Protein AF-A0A183DL59-F1 (afdb_monomer_lite)

Secondary structure (DSSP, 8-state):
-----HHHHTTS-TTT-SS--HHHHHHHHHHHHHHHHHHHHHHH---SS--HHHHHHHHHHHHHHHHS----------

Foldseek 3Di:
DDDDPQVVLAVDDLVRRPDDDPLVNVVVVLVVVLVVCLVVQLVPPPDPPDDSVRSSVVSVVVSVVVSDDPDDDDDDDD

Organism: NCBI:txid637853

Radius of gyration: 18.63 Å; chains: 1; bounding box: 52×21×53 Å

Structure (mmCIF, N/CA/C/O backbone):
data_AF-A0A183DL59-F1
#
_entry.id   AF-A0A183DL59-F1
#
loop_
_atom_site.group_PDB
_atom_site.id
_atom_site.type_symbol
_atom_site.label_atom_id
_atom_site.label_alt_id
_atom_site.label_comp_id
_atom_site.label_asym_id
_atom_site.label_entity_id
_atom_site.label_seq_id
_atom_site.pdbx_PDB_ins_code
_atom_site.Cartn_x
_atom_site.Cartn_y
_atom_site.Cartn_z
_atom_site.occupancy
_atom_site.B_iso_or_equiv
_atom_site.auth_seq_id
_atom_site.auth_comp_id
_atom_site.auth_asym_id
_atom_site.auth_atom_id
_atom_site.pdbx_PDB_model_num
ATOM 1 N N . MET A 1 1 ? 14.265 -9.300 -31.972 1.00 48.78 1 MET A N 1
ATOM 2 C CA . MET A 1 1 ? 13.951 -8.491 -30.777 1.00 48.78 1 MET A CA 1
ATOM 3 C C . MET A 1 1 ? 13.547 -7.127 -31.297 1.00 48.78 1 MET A C 1
ATOM 5 O O . MET A 1 1 ? 14.337 -6.550 -32.031 1.00 48.78 1 MET A O 1
ATOM 9 N N . ALA A 1 2 ? 12.299 -6.706 -31.090 1.00 58.69 2 ALA A N 1
ATOM 10 C CA . ALA A 1 2 ? 11.837 -5.408 -31.579 1.00 58.69 2 ALA A CA 1
ATOM 11 C C . ALA A 1 2 ? 12.499 -4.296 -30.753 1.00 58.69 2 ALA A C 1
ATOM 13 O O . ALA A 1 2 ? 12.584 -4.409 -29.532 1.00 58.69 2 ALA A O 1
ATOM 14 N N . GLU A 1 3 ? 13.012 -3.269 -31.422 1.00 62.41 3 GLU A N 1
ATOM 15 C CA . GLU A 1 3 ? 13.577 -2.087 -30.775 1.00 62.41 3 GLU A CA 1
ATOM 16 C C . GLU A 1 3 ? 12.436 -1.303 -30.114 1.00 62.41 3 GLU A C 1
ATOM 18 O O . GLU A 1 3 ? 11.553 -0.784 -30.795 1.00 62.41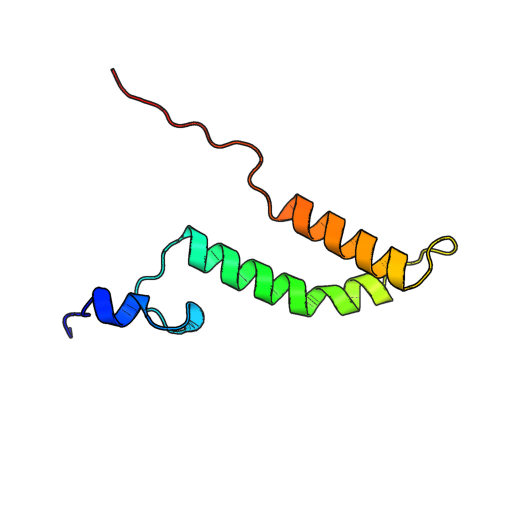 3 GLU A O 1
ATOM 23 N N . VAL A 1 4 ? 12.407 -1.285 -28.779 1.00 64.31 4 VAL A N 1
ATOM 24 C CA . VAL A 1 4 ? 11.391 -0.555 -28.012 1.00 64.31 4 VAL A CA 1
ATOM 25 C C . VAL A 1 4 ? 11.690 0.933 -28.130 1.00 64.31 4 VAL A C 1
ATOM 27 O O . VAL A 1 4 ? 12.728 1.413 -27.664 1.00 64.31 4 VAL A O 1
ATOM 30 N N . ASN A 1 5 ? 10.774 1.679 -28.743 1.00 74.44 5 ASN A N 1
ATOM 31 C CA . ASN A 1 5 ? 10.834 3.130 -28.729 1.00 74.44 5 ASN A CA 1
ATOM 32 C C . ASN A 1 5 ? 10.556 3.613 -27.297 1.00 74.44 5 ASN A C 1
ATOM 34 O O . ASN A 1 5 ? 9.413 3.696 -26.863 1.00 74.44 5 ASN A O 1
ATOM 38 N N . ARG A 1 6 ? 11.622 3.920 -26.549 1.00 70.88 6 ARG A N 1
ATOM 39 C CA . ARG A 1 6 ? 11.557 4.331 -25.134 1.00 70.88 6 ARG A CA 1
ATOM 40 C C . ARG A 1 6 ? 10.690 5.564 -24.876 1.00 70.88 6 ARG A C 1
ATOM 42 O O . ARG A 1 6 ? 10.303 5.797 -23.737 1.00 70.88 6 ARG A O 1
ATOM 49 N N . VAL A 1 7 ? 10.447 6.398 -25.888 1.00 72.69 7 VAL A N 1
ATOM 50 C CA . VAL A 1 7 ? 9.569 7.568 -25.746 1.00 72.69 7 VAL A CA 1
ATOM 51 C C . VAL A 1 7 ? 8.109 7.130 -25.713 1.00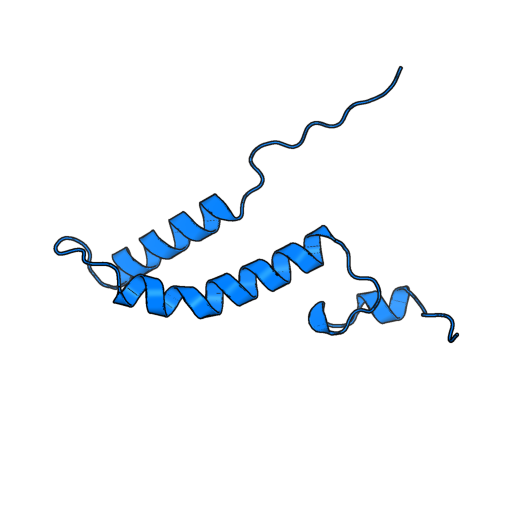 72.69 7 VAL A C 1
ATOM 53 O O . VAL A 1 7 ? 7.352 7.659 -24.910 1.00 72.69 7 VAL A O 1
ATOM 56 N N . ASP A 1 8 ? 7.746 6.146 -26.533 1.00 81.19 8 ASP A N 1
ATOM 57 C CA . ASP A 1 8 ? 6.399 5.576 -26.604 1.00 81.19 8 ASP A CA 1
ATOM 58 C C . ASP A 1 8 ? 6.070 4.784 -25.327 1.00 81.19 8 ASP A C 1
ATOM 60 O O . ASP A 1 8 ? 5.042 5.020 -24.695 1.00 81.19 8 ASP A O 1
ATOM 64 N N . ASP A 1 9 ? 7.017 3.963 -24.856 1.00 84.69 9 ASP A N 1
ATOM 65 C CA . ASP A 1 9 ? 6.879 3.147 -23.639 1.00 84.69 9 ASP A CA 1
ATOM 66 C C . ASP A 1 9 ? 6.552 3.988 -22.394 1.00 84.69 9 ASP A C 1
ATOM 68 O O . ASP A 1 9 ? 5.617 3.693 -21.660 1.00 84.69 9 ASP A O 1
ATOM 72 N N . ARG A 1 10 ? 7.241 5.119 -22.196 1.00 84.62 10 ARG A N 1
ATOM 73 C CA . ARG A 1 10 ? 7.052 5.988 -21.015 1.00 84.62 10 ARG A CA 1
ATOM 74 C C . ARG A 1 10 ? 5.693 6.683 -20.959 1.00 84.62 10 ARG A C 1
ATOM 76 O O . ARG A 1 10 ? 5.373 7.289 -19.937 1.00 84.62 10 ARG A O 1
ATOM 83 N N . THR A 1 11 ? 4.920 6.645 -22.043 1.00 87.31 11 THR A N 1
ATOM 84 C CA . THR A 1 11 ? 3.554 7.189 -22.068 1.00 87.31 11 THR A CA 1
ATOM 85 C C . THR A 1 11 ? 2.504 6.183 -21.612 1.00 87.31 11 THR A C 1
ATOM 87 O O . THR A 1 11 ? 1.382 6.583 -21.296 1.00 87.31 11 THR A O 1
ATOM 90 N N . LEU A 1 12 ? 2.859 4.897 -21.540 1.00 89.88 12 LEU A N 1
ATOM 91 C CA . LEU A 1 12 ? 1.962 3.843 -21.089 1.00 89.88 12 LEU A CA 1
ATOM 92 C C . LEU A 1 12 ? 1.750 3.911 -19.568 1.00 89.88 12 LEU A C 1
ATOM 94 O O . LEU A 1 12 ? 2.606 4.417 -18.834 1.00 89.88 12 LEU A O 1
ATOM 98 N N . PRO A 1 13 ? 0.630 3.379 -19.053 1.00 91.75 13 PRO A N 1
ATOM 99 C CA . PRO A 1 13 ? 0.482 3.100 -17.629 1.00 91.75 13 PRO A CA 1
ATOM 100 C C . PRO A 1 13 ? 1.639 2.237 -17.108 1.00 91.75 13 PRO A C 1
ATOM 102 O O . PRO A 1 13 ? 2.087 1.332 -17.798 1.00 91.75 13 PRO A O 1
ATOM 105 N N . ILE A 1 14 ? 2.089 2.463 -15.870 1.00 91.50 14 ILE A N 1
ATOM 106 C CA . ILE A 1 14 ? 3.249 1.764 -15.273 1.00 91.50 14 ILE A CA 1
ATOM 107 C C . ILE A 1 14 ? 3.156 0.225 -15.338 1.00 91.50 14 ILE A C 1
ATOM 109 O O . ILE A 1 14 ? 4.178 -0.433 -15.493 1.00 91.50 14 ILE A O 1
ATOM 113 N N . ASP A 1 15 ? 1.952 -0.348 -15.234 1.00 89.25 15 ASP A N 1
ATOM 114 C CA . ASP A 1 15 ? 1.699 -1.804 -15.316 1.00 89.25 15 ASP A CA 1
ATOM 115 C C . ASP A 1 15 ? 1.880 -2.361 -16.749 1.00 89.25 15 ASP A C 1
ATOM 117 O O . ASP A 1 15 ? 2.015 -3.567 -16.932 1.00 89.25 15 ASP A O 1
ATOM 121 N N . GLU A 1 16 ? 1.914 -1.481 -17.755 1.00 91.19 16 GLU A N 1
ATOM 122 C CA . GLU A 1 16 ? 2.036 -1.790 -19.187 1.00 91.19 16 GLU A CA 1
ATOM 123 C C . GLU A 1 16 ? 3.409 -1.404 -19.774 1.00 91.19 16 GLU A C 1
ATOM 125 O O . GLU A 1 16 ? 3.730 -1.812 -20.891 1.00 91.19 16 GLU A O 1
ATOM 130 N N . GLN A 1 17 ? 4.226 -0.642 -19.036 1.00 91.25 17 GLN A N 1
ATOM 131 C CA . GLN A 1 17 ? 5.578 -0.251 -19.453 1.00 91.25 17 GLN A CA 1
ATOM 132 C C . GLN A 1 17 ? 6.532 -1.455 -19.451 1.00 91.25 17 GLN A C 1
ATOM 134 O O . GLN A 1 17 ? 6.557 -2.245 -18.505 1.00 91.25 17 GLN A O 1
ATOM 139 N N . LEU A 1 18 ? 7.370 -1.567 -20.483 1.00 88.94 18 LEU A N 1
ATOM 140 C CA . LEU A 1 18 ? 8.421 -2.583 -20.588 1.00 88.94 18 LEU A CA 1
ATOM 141 C C . LEU A 1 18 ? 9.676 -2.213 -19.785 1.00 88.94 18 LEU A C 1
ATOM 143 O O . LEU A 1 18 ? 10.362 -3.115 -19.302 1.00 88.94 18 LEU A O 1
ATOM 147 N N . ASP A 1 19 ? 9.982 -0.918 -19.649 1.00 88.88 19 ASP A N 1
ATOM 148 C CA . ASP A 1 19 ? 11.144 -0.410 -18.902 1.00 88.88 19 ASP A CA 1
ATOM 149 C C . ASP A 1 19 ? 10.754 0.764 -17.976 1.00 88.88 19 ASP A C 1
ATOM 151 O O . ASP A 1 19 ? 11.228 1.894 -18.155 1.00 88.88 19 ASP A O 1
ATOM 155 N N . PRO A 1 20 ? 9.867 0.539 -16.983 1.00 89.56 20 PRO A N 1
ATOM 156 C CA . PRO A 1 20 ? 9.443 1.602 -16.088 1.00 89.56 20 PRO A CA 1
ATOM 157 C C . PRO A 1 20 ? 10.587 2.067 -15.190 1.00 89.56 20 PRO A C 1
ATOM 159 O O . PRO A 1 20 ? 11.446 1.291 -14.761 1.00 89.56 20 PRO A O 1
ATOM 162 N N . SER A 1 21 ? 10.553 3.347 -14.813 1.00 90.25 21 SER A N 1
ATOM 163 C CA . SER A 1 21 ? 11.416 3.856 -13.746 1.00 90.25 21 SER A CA 1
ATOM 164 C C . SER A 1 21 ? 11.231 3.007 -12.493 1.00 90.25 21 SER A C 1
ATOM 166 O O . SER A 1 21 ? 10.110 2.828 -12.019 1.00 90.25 21 SER A O 1
ATOM 168 N N . PHE A 1 22 ? 12.334 2.523 -11.920 1.00 88.06 22 PHE A N 1
ATOM 169 C CA . PHE A 1 22 ? 12.294 1.682 -10.724 1.00 88.06 22 PHE A CA 1
ATOM 170 C C . PHE A 1 22 ? 11.479 2.322 -9.591 1.00 88.06 22 PHE A C 1
ATOM 172 O O . PHE A 1 22 ? 10.625 1.669 -8.997 1.00 88.06 22 PHE A O 1
ATOM 179 N N . PHE A 1 23 ? 11.703 3.612 -9.318 1.00 88.81 23 PHE A N 1
ATOM 180 C CA . PHE A 1 23 ? 10.979 4.314 -8.259 1.00 88.81 23 PHE A CA 1
ATOM 181 C C . PHE A 1 23 ? 9.489 4.461 -8.577 1.00 88.81 23 PHE A C 1
ATOM 183 O O . PHE A 1 23 ? 8.676 4.244 -7.688 1.00 88.81 23 PHE A O 1
ATOM 190 N N . GLU A 1 24 ? 9.123 4.774 -9.823 1.00 89.81 24 GLU A N 1
ATOM 191 C CA . GLU A 1 24 ? 7.715 4.942 -10.218 1.00 89.81 24 GLU A CA 1
ATOM 192 C C . GLU A 1 24 ? 6.972 3.599 -10.238 1.00 89.81 24 GLU A C 1
ATOM 194 O O . GLU A 1 24 ? 5.830 3.516 -9.793 1.00 89.81 24 GLU A O 1
ATOM 199 N N . SER A 1 25 ? 7.646 2.529 -10.672 1.00 92.62 25 SER A N 1
ATOM 200 C CA . SER A 1 25 ? 7.138 1.157 -10.627 1.00 92.62 25 SER A CA 1
ATOM 201 C C . SER A 1 25 ? 6.839 0.715 -9.197 1.00 92.62 25 SER A C 1
ATOM 203 O O . SER A 1 25 ? 5.721 0.301 -8.884 1.00 92.62 25 SER A O 1
ATOM 205 N N . VAL A 1 26 ? 7.819 0.862 -8.301 1.00 91.44 26 VAL A N 1
ATOM 206 C CA . VAL A 1 26 ? 7.653 0.516 -6.886 1.00 91.44 26 VAL A CA 1
ATOM 207 C C . VAL A 1 26 ? 6.542 1.353 -6.254 1.00 91.44 26 VAL A C 1
ATOM 209 O O . VAL A 1 26 ? 5.695 0.794 -5.560 1.00 91.44 26 VAL A O 1
ATOM 212 N N . ASP A 1 27 ? 6.500 2.661 -6.519 1.00 91.00 27 ASP A N 1
ATOM 213 C CA . ASP A 1 27 ? 5.464 3.554 -5.993 1.00 91.00 27 ASP A CA 1
ATOM 214 C C . ASP A 1 27 ? 4.058 3.108 -6.416 1.00 91.00 27 ASP A C 1
ATOM 216 O O . ASP A 1 27 ? 3.176 2.951 -5.570 1.00 91.00 27 ASP A O 1
ATOM 220 N N . TYR A 1 28 ? 3.877 2.806 -7.706 1.00 93.75 28 TYR A N 1
ATOM 221 C CA . TYR A 1 28 ? 2.611 2.345 -8.274 1.00 93.75 28 TYR A CA 1
ATOM 222 C C . TYR A 1 28 ? 2.111 1.051 -7.619 1.00 93.75 28 TYR A C 1
ATOM 224 O O . TYR A 1 28 ? 0.953 0.967 -7.198 1.00 93.75 28 TYR A O 1
ATOM 232 N N . PHE A 1 29 ? 2.969 0.035 -7.494 1.00 93.56 29 PHE A N 1
ATOM 233 C CA . PHE A 1 29 ? 2.563 -1.242 -6.901 1.00 93.56 29 PHE A CA 1
ATOM 234 C C . PHE A 1 29 ? 2.325 -1.141 -5.392 1.00 93.56 29 PHE A C 1
ATOM 236 O O . PHE A 1 29 ? 1.422 -1.803 -4.870 1.00 93.56 29 PHE A O 1
ATOM 243 N N . VAL A 1 30 ? 3.074 -0.285 -4.693 1.00 92.38 30 VAL A N 1
ATOM 244 C CA . VAL A 1 30 ? 2.829 0.015 -3.277 1.00 92.38 30 VAL A CA 1
ATOM 245 C C . VAL A 1 30 ? 1.473 0.697 -3.099 1.00 92.38 30 VAL A C 1
ATOM 247 O O . VAL A 1 30 ? 0.691 0.262 -2.256 1.00 92.38 30 VAL A O 1
ATOM 250 N N . GLU A 1 31 ? 1.139 1.695 -3.920 1.00 92.56 31 GLU A N 1
ATOM 251 C CA . GLU A 1 31 ? -0.175 2.357 -3.900 1.00 92.56 31 GLU A CA 1
ATOM 252 C C . GLU A 1 31 ? -1.321 1.384 -4.211 1.00 92.56 31 GLU A C 1
ATOM 254 O O . GLU A 1 31 ? -2.342 1.366 -3.516 1.00 92.56 31 GLU A O 1
ATOM 259 N N . LYS A 1 32 ? -1.137 0.502 -5.201 1.00 94.31 32 LYS A N 1
ATOM 260 C CA . LYS A 1 32 ? -2.106 -0.554 -5.537 1.00 94.31 32 LYS A CA 1
ATOM 261 C C . LYS A 1 32 ? -2.352 -1.476 -4.340 1.00 94.31 32 LYS A C 1
ATOM 263 O O . LYS A 1 32 ? -3.503 -1.741 -3.995 1.00 94.31 32 LYS A O 1
ATOM 268 N N . GLY A 1 33 ? -1.289 -1.910 -3.661 1.00 93.19 33 GLY A N 1
ATOM 269 C CA . GLY A 1 33 ? -1.380 -2.722 -2.446 1.00 93.19 33 GLY A CA 1
ATOM 270 C C . GLY A 1 33 ? -2.063 -1.993 -1.285 1.00 93.19 33 GLY A C 1
ATOM 271 O O . GLY A 1 33 ? -2.963 -2.551 -0.655 1.00 93.19 33 GLY A O 1
ATOM 272 N N . ILE A 1 34 ? -1.692 -0.731 -1.041 1.00 94.25 34 ILE A N 1
ATOM 273 C CA . ILE A 1 34 ? -2.306 0.141 -0.029 1.00 94.25 34 ILE A CA 1
ATOM 274 C C . ILE A 1 34 ? -3.812 0.251 -0.264 1.00 94.25 34 ILE A C 1
ATOM 276 O O . ILE A 1 34 ? -4.588 0.049 0.669 1.00 94.25 34 ILE A O 1
ATOM 280 N N . SER A 1 35 ? -4.239 0.514 -1.499 1.00 93.56 35 SER A N 1
ATOM 281 C CA . SER A 1 35 ? -5.656 0.658 -1.846 1.00 93.56 35 SER A CA 1
ATOM 282 C C . SER A 1 35 ? -6.458 -0.615 -1.549 1.00 93.56 35 SER A C 1
ATOM 284 O O . SER A 1 35 ? -7.531 -0.549 -0.948 1.00 93.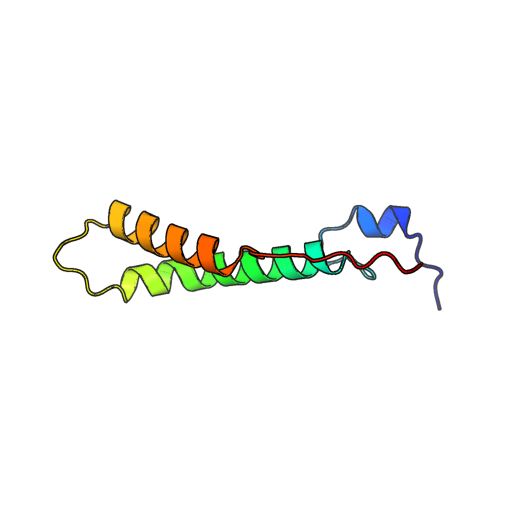56 35 SER A O 1
ATOM 286 N N . VAL A 1 36 ? -5.897 -1.785 -1.878 1.00 95.62 36 VAL A N 1
ATOM 287 C CA . VAL A 1 36 ? -6.533 -3.092 -1.646 1.00 95.62 36 VAL A CA 1
ATOM 288 C C . VAL A 1 36 ? -6.617 -3.440 -0.156 1.00 95.62 36 VAL A C 1
ATOM 290 O O . VAL A 1 36 ? -7.645 -3.941 0.299 1.00 95.62 36 VAL A O 1
ATOM 293 N N . ILE A 1 37 ? -5.561 -3.177 0.622 1.00 94.00 37 ILE A N 1
ATOM 294 C CA . ILE A 1 37 ? -5.486 -3.603 2.029 1.00 94.00 37 ILE A CA 1
ATOM 295 C C . ILE A 1 37 ? -6.155 -2.612 2.998 1.00 94.00 37 ILE A C 1
ATOM 297 O O . ILE A 1 37 ? -6.653 -3.019 4.047 1.00 94.00 37 ILE A O 1
ATOM 301 N N . THR A 1 38 ? -6.229 -1.323 2.643 1.00 92.81 38 THR A N 1
ATOM 302 C CA . THR A 1 38 ? -6.822 -0.255 3.473 1.00 92.81 38 THR A CA 1
ATOM 303 C C . THR A 1 38 ? -8.207 -0.593 4.043 1.00 92.81 38 THR A C 1
ATOM 305 O O . THR A 1 38 ? -8.370 -0.460 5.258 1.00 92.81 38 THR A O 1
ATOM 308 N N . PRO A 1 39 ? -9.214 -1.030 3.256 1.00 92.56 39 PRO A N 1
ATOM 309 C CA . PRO A 1 39 ? -10.540 -1.322 3.806 1.00 92.56 39 PRO A CA 1
ATOM 310 C C . PRO A 1 39 ? -10.496 -2.443 4.847 1.00 92.56 39 PRO A C 1
ATOM 312 O O . PRO A 1 39 ? -11.180 -2.361 5.866 1.00 92.56 39 PRO A O 1
ATOM 315 N N . LYS A 1 40 ? -9.644 -3.453 4.637 1.00 93.25 40 LYS A N 1
ATOM 316 C CA . LYS A 1 40 ? -9.513 -4.568 5.573 1.00 93.25 40 LYS A CA 1
ATOM 317 C C . LYS A 1 40 ? -8.826 -4.153 6.874 1.00 93.25 40 LYS A C 1
ATOM 319 O O . LYS A 1 40 ? -9.253 -4.569 7.945 1.00 93.25 40 LYS A O 1
ATOM 324 N N . LEU A 1 41 ? -7.826 -3.277 6.798 1.00 92.25 41 LEU A N 1
ATOM 325 C CA . LEU A 1 41 ? -7.167 -2.714 7.982 1.00 92.25 41 LEU A CA 1
ATOM 326 C C . LEU A 1 41 ? -8.108 -1.839 8.819 1.00 92.25 41 LEU A C 1
ATOM 328 O O . LEU A 1 41 ? -7.993 -1.819 10.040 1.00 92.25 41 LEU A O 1
ATOM 332 N N . ILE A 1 42 ? -9.037 -1.119 8.181 1.00 90.81 42 ILE A N 1
ATOM 333 C CA . ILE A 1 42 ? -10.051 -0.317 8.885 1.00 90.81 42 ILE A CA 1
ATOM 334 C C . ILE A 1 42 ? -11.052 -1.226 9.611 1.00 90.81 42 ILE A C 1
ATOM 336 O O . ILE A 1 42 ? -11.373 -0.962 10.770 1.00 90.81 42 ILE A O 1
ATOM 340 N N . ASP A 1 43 ? -11.503 -2.295 8.950 1.00 89.88 43 ASP A N 1
ATOM 341 C CA . ASP A 1 43 ? -12.404 -3.316 9.506 1.00 89.88 43 ASP A CA 1
ATOM 342 C C . ASP A 1 43 ? -11.788 -4.032 10.720 1.00 89.88 43 ASP A C 1
ATOM 344 O O . ASP A 1 43 ? -12.422 -4.176 11.765 1.00 89.88 43 ASP A O 1
ATOM 348 N N . GLU A 1 44 ? -10.511 -4.413 10.626 1.00 89.75 44 GLU A N 1
ATOM 349 C CA . GLU A 1 44 ? -9.804 -5.108 11.707 1.00 89.75 44 GLU A CA 1
ATOM 350 C C . GLU A 1 44 ? -9.349 -4.190 12.850 1.00 89.75 44 GLU A C 1
ATOM 352 O O . GLU A 1 44 ? -8.949 -4.678 13.915 1.00 89.75 44 GLU A O 1
ATOM 357 N N . LEU A 1 45 ? -9.426 -2.865 12.680 1.00 88.81 45 LEU A N 1
ATOM 358 C CA . LEU A 1 45 ? -9.025 -1.909 13.705 1.00 88.81 45 LEU A CA 1
ATOM 359 C C . LEU A 1 45 ? -10.019 -1.916 14.878 1.00 88.81 45 LEU A C 1
ATOM 361 O O . LEU A 1 45 ? -10.996 -1.156 14.937 1.00 88.81 45 LEU A O 1
ATOM 365 N N . LYS A 1 46 ? -9.710 -2.759 15.868 1.00 81.62 46 LYS A N 1
ATOM 366 C CA . LYS A 1 46 ? -10.383 -2.832 17.169 1.00 81.62 46 LYS A CA 1
ATOM 367 C C . LYS A 1 46 ? -10.041 -1.602 18.007 1.00 81.62 46 LYS A C 1
ATOM 369 O O . LYS A 1 46 ? -9.182 -1.641 18.882 1.00 81.62 46 LYS A O 1
ATOM 374 N N . SER A 1 47 ? -10.714 -0.494 17.724 1.00 77.00 47 SER A N 1
ATOM 375 C CA . SER A 1 47 ? -10.652 0.714 18.541 1.00 77.00 47 SER A CA 1
ATOM 376 C C . SER A 1 47 ? -12.046 1.102 19.009 1.00 77.00 47 SER A C 1
ATOM 378 O O . SER A 1 47 ? -12.928 1.353 18.188 1.00 77.00 47 SER A O 1
ATOM 380 N N . ASN A 1 48 ? -12.213 1.168 20.331 1.00 71.94 48 ASN A N 1
ATOM 381 C CA . ASN A 1 48 ? -13.432 1.647 20.989 1.00 71.94 48 ASN A CA 1
ATOM 382 C C . ASN A 1 48 ? -13.467 3.183 21.103 1.00 71.94 48 ASN A C 1
ATOM 384 O O . ASN A 1 48 ? -14.472 3.739 21.531 1.00 71.94 48 ASN A O 1
ATOM 388 N N . CYS A 1 49 ? -12.373 3.864 20.740 1.00 77.56 49 CYS A N 1
ATOM 389 C CA . CYS A 1 49 ? -12.192 5.303 20.955 1.00 77.56 49 CYS A CA 1
ATOM 390 C C . CYS A 1 49 ? -12.160 6.122 19.655 1.00 77.56 49 CYS A C 1
ATOM 392 O O . CYS A 1 49 ? -12.065 7.344 19.719 1.00 77.56 49 CYS A O 1
ATOM 394 N N . LEU A 1 50 ? -12.188 5.471 18.486 1.00 83.44 50 LEU A N 1
ATOM 395 C CA . LEU A 1 50 ? -12.103 6.129 17.180 1.00 83.44 50 LEU A CA 1
ATOM 396 C C . LEU A 1 50 ? -13.394 5.909 16.393 1.00 83.44 50 LEU A C 1
ATOM 398 O O . LEU A 1 50 ? -13.848 4.773 16.260 1.00 83.44 50 LEU A O 1
ATOM 402 N N . ASN A 1 51 ? -13.939 6.984 15.826 1.00 87.12 51 ASN A N 1
ATOM 403 C CA . ASN A 1 51 ? -15.001 6.890 14.826 1.00 87.12 51 ASN A CA 1
ATOM 404 C C . ASN A 1 51 ? -14.442 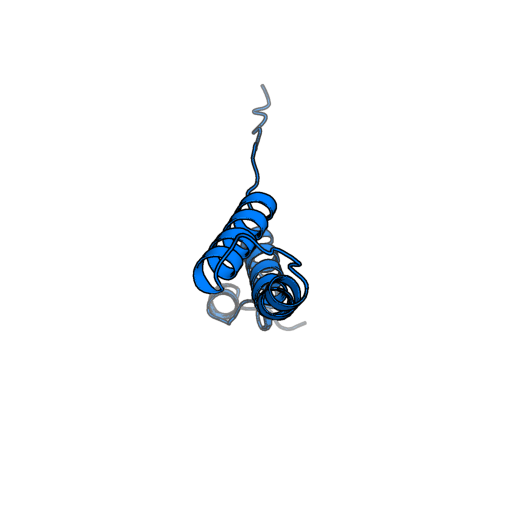6.440 13.459 1.00 87.12 51 ASN A C 1
ATOM 406 O O . ASN A 1 51 ? -13.229 6.442 13.242 1.00 87.12 51 ASN A O 1
ATOM 410 N N . ASP A 1 52 ? -15.313 6.071 12.521 1.00 85.50 52 ASP A N 1
ATOM 411 C CA . ASP A 1 52 ? -14.895 5.482 11.237 1.00 85.50 52 ASP A CA 1
ATOM 412 C C . ASP A 1 52 ? -13.991 6.407 10.406 1.00 85.50 52 ASP A C 1
ATOM 414 O O . ASP A 1 52 ? -12.999 5.962 9.826 1.00 85.50 52 ASP A O 1
ATOM 418 N N . ALA A 1 53 ? -14.258 7.716 10.417 1.00 89.12 53 ALA A N 1
ATOM 419 C CA . ALA A 1 53 ? -13.426 8.705 9.731 1.00 89.12 53 ALA A CA 1
ATOM 420 C C . ALA A 1 53 ? -12.022 8.821 10.359 1.00 89.12 53 ALA A C 1
ATOM 422 O O . ALA A 1 53 ? -11.015 8.955 9.655 1.00 89.12 53 ALA A O 1
ATOM 423 N N . GLN A 1 54 ? -11.933 8.730 11.687 1.00 90.69 54 GLN A N 1
ATOM 424 C CA . GLN A 1 54 ? -10.668 8.714 12.417 1.00 90.69 54 GLN A CA 1
ATOM 425 C C . GLN A 1 54 ? -9.900 7.415 12.180 1.00 90.69 54 GLN A C 1
ATOM 427 O O . GLN A 1 54 ? -8.691 7.470 11.969 1.00 90.69 54 GLN A O 1
ATOM 432 N N . LYS A 1 55 ? -10.579 6.261 12.149 1.00 89.56 55 LYS A N 1
ATOM 433 C CA . LYS A 1 55 ? -9.966 4.971 11.791 1.00 89.56 55 LYS A CA 1
ATOM 434 C C . LYS A 1 55 ? -9.369 5.020 10.387 1.00 89.56 55 LYS A C 1
ATOM 436 O O . LYS A 1 55 ? -8.213 4.650 10.200 1.00 89.56 55 LYS A O 1
ATOM 441 N N . GLN A 1 56 ? -10.114 5.560 9.423 1.00 91.50 56 GLN A N 1
ATOM 442 C CA . GLN A 1 56 ? -9.632 5.741 8.056 1.00 91.50 56 GLN A CA 1
ATOM 443 C C . GLN A 1 56 ? -8.409 6.665 7.996 1.00 91.50 56 GLN A C 1
ATOM 445 O O . GLN A 1 56 ? -7.426 6.346 7.329 1.00 91.50 56 GLN A O 1
ATOM 450 N N . SER A 1 57 ? -8.453 7.797 8.700 1.00 92.62 57 SER A N 1
ATOM 451 C CA . SER A 1 57 ? -7.347 8.761 8.732 1.00 92.62 57 SER A CA 1
ATOM 452 C C . SER A 1 57 ? -6.102 8.179 9.407 1.00 92.62 57 SER A C 1
ATOM 454 O O . SER A 1 57 ? -4.986 8.388 8.937 1.00 92.62 57 SER A O 1
ATOM 456 N N . TYR A 1 58 ? -6.291 7.391 10.467 1.00 92.62 58 TYR A N 1
ATOM 457 C CA . TYR A 1 58 ? -5.223 6.712 11.192 1.00 92.62 58 TYR A CA 1
ATOM 458 C C . TYR A 1 58 ? -4.51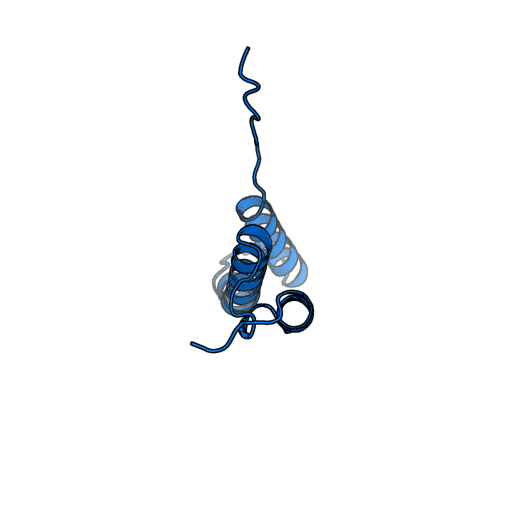3 5.665 10.326 1.00 92.62 58 TYR A C 1
ATOM 460 O O . TYR A 1 58 ? -3.293 5.715 10.177 1.00 92.62 58 TYR A O 1
ATOM 468 N N . VAL A 1 59 ? -5.276 4.767 9.692 1.00 92.94 59 VAL A N 1
ATOM 469 C CA . VAL A 1 59 ? -4.728 3.738 8.792 1.00 92.94 59 VAL A CA 1
ATOM 470 C C . VAL A 1 59 ? -3.980 4.384 7.622 1.00 92.94 59 VAL A C 1
ATOM 472 O O . VAL A 1 59 ? -2.842 4.006 7.344 1.00 92.94 59 VAL A O 1
ATOM 475 N N . LYS A 1 60 ? -4.559 5.413 6.987 1.00 92.19 60 LYS A N 1
ATOM 476 C CA . LYS A 1 60 ? -3.889 6.158 5.907 1.00 92.19 60 LYS A CA 1
ATOM 477 C C . LYS A 1 60 ? -2.583 6.809 6.369 1.00 92.19 60 LYS A C 1
ATOM 479 O O . LYS A 1 60 ? -1.592 6.744 5.649 1.00 92.19 60 LYS A O 1
ATOM 484 N N . GLY A 1 61 ? -2.561 7.401 7.565 1.00 92.31 61 GLY A N 1
ATOM 485 C CA . GLY A 1 61 ? -1.359 8.022 8.128 1.00 92.31 61 GLY A CA 1
ATOM 486 C C . GLY A 1 61 ? -0.218 7.027 8.361 1.00 92.31 61 GLY A C 1
ATOM 487 O O . GLY A 1 61 ? 0.936 7.320 8.040 1.00 92.31 61 GLY A O 1
ATOM 488 N N . ILE A 1 62 ? -0.532 5.827 8.858 1.00 92.38 62 ILE A N 1
ATOM 489 C CA . ILE A 1 62 ? 0.459 4.755 9.033 1.00 92.38 62 ILE A CA 1
ATOM 490 C C . ILE A 1 62 ? 1.024 4.317 7.680 1.00 92.38 62 ILE A C 1
ATOM 492 O O . ILE A 1 62 ? 2.243 4.272 7.516 1.00 92.38 62 ILE A O 1
ATOM 496 N N . LEU A 1 63 ? 0.161 4.034 6.702 1.00 92.38 63 LEU A N 1
ATOM 497 C CA . LEU A 1 63 ? 0.592 3.583 5.375 1.00 92.38 63 LEU A CA 1
ATOM 498 C C . LEU A 1 63 ? 1.446 4.644 4.661 1.00 92.38 63 LEU A C 1
ATOM 500 O O . LEU A 1 63 ? 2.477 4.307 4.084 1.00 92.38 63 LEU A O 1
ATOM 504 N N . ALA A 1 64 ? 1.096 5.928 4.793 1.00 89.88 64 ALA A N 1
ATOM 505 C CA . ALA A 1 64 ? 1.905 7.035 4.280 1.00 89.88 64 ALA A CA 1
ATOM 506 C C . ALA A 1 64 ? 3.290 7.120 4.949 1.00 89.88 64 ALA A C 1
ATOM 508 O O . ALA A 1 64 ? 4.289 7.402 4.288 1.00 89.88 64 ALA A O 1
ATOM 509 N N . THR A 1 65 ? 3.368 6.834 6.252 1.00 89.62 65 THR A N 1
ATOM 510 C CA . THR A 1 65 ? 4.639 6.819 6.993 1.00 89.62 65 THR A CA 1
ATOM 511 C C . THR A 1 65 ? 5.536 5.661 6.551 1.00 89.62 65 THR A C 1
ATOM 513 O O . THR A 1 65 ? 6.742 5.844 6.418 1.00 89.62 65 THR A O 1
ATOM 516 N N . ILE A 1 66 ? 4.957 4.483 6.289 1.00 88.00 66 ILE A N 1
ATOM 517 C CA . ILE A 1 66 ? 5.684 3.299 5.799 1.00 88.00 66 ILE A CA 1
ATOM 518 C C . ILE A 1 66 ? 6.225 3.527 4.382 1.00 88.00 66 ILE A C 1
ATOM 520 O O . ILE A 1 66 ? 7.341 3.111 4.081 1.00 88.00 66 ILE A O 1
ATOM 524 N N . LYS A 1 67 ? 5.449 4.194 3.519 1.00 85.69 67 LYS A N 1
ATOM 525 C CA . LYS A 1 67 ? 5.818 4.467 2.123 1.00 85.69 67 LYS A CA 1
ATOM 526 C C . LYS A 1 67 ? 7.050 5.379 1.992 1.00 85.69 67 LYS A C 1
ATOM 528 O O . LYS A 1 67 ? 7.816 5.248 1.042 1.00 85.69 67 LYS A O 1
ATOM 533 N N . SER A 1 68 ? 7.244 6.314 2.922 1.00 80.62 68 SER A N 1
ATOM 534 C CA . SER A 1 68 ? 8.281 7.347 2.815 1.00 80.62 68 SER A CA 1
ATOM 535 C C . SER A 1 68 ? 9.706 6.807 3.009 1.00 80.62 68 SER A C 1
ATOM 537 O O . SER A 1 68 ? 10.024 6.165 4.014 1.00 80.62 68 SER A O 1
ATOM 539 N N . VAL A 1 69 ? 10.618 7.155 2.093 1.00 73.12 69 VAL A N 1
ATOM 540 C CA . VAL A 1 69 ? 12.060 6.930 2.274 1.00 73.12 69 VAL A CA 1
ATOM 541 C C . VAL A 1 69 ? 12.631 8.042 3.149 1.00 73.12 69 VAL A C 1
ATOM 543 O O . VAL A 1 69 ? 12.871 9.159 2.700 1.00 73.12 69 VAL A O 1
ATOM 546 N N . ASN A 1 70 ? 12.896 7.727 4.414 1.00 73.12 70 ASN A N 1
ATOM 547 C CA . ASN A 1 70 ? 13.284 8.743 5.394 1.00 73.12 70 ASN A CA 1
ATOM 548 C C . ASN A 1 70 ? 14.667 9.374 5.152 1.00 73.12 70 ASN A C 1
ATOM 550 O O . ASN A 1 70 ? 14.907 10.491 5.610 1.00 73.12 70 ASN A O 1
ATOM 554 N N . LYS A 1 71 ? 15.604 8.673 4.494 1.00 82.06 71 LYS A N 1
ATOM 555 C CA . LYS A 1 71 ? 16.969 9.171 4.244 1.00 82.06 71 LYS A CA 1
ATOM 556 C C . LYS A 1 71 ? 17.549 8.587 2.958 1.00 82.06 71 LYS A C 1
ATOM 558 O O . LYS A 1 71 ? 17.624 7.372 2.818 1.00 82.06 71 LYS A O 1
ATOM 563 N N . VAL A 1 72 ? 18.054 9.455 2.082 1.00 82.69 72 VAL A N 1
ATOM 564 C CA . VAL A 1 72 ? 18.882 9.089 0.923 1.00 82.69 72 VAL A CA 1
ATOM 565 C C . VAL A 1 72 ? 20.224 9.799 1.072 1.00 82.69 72 VAL A C 1
ATOM 567 O O . VAL A 1 72 ? 20.263 11.013 1.264 1.00 82.69 72 VAL A O 1
ATOM 570 N N . ARG A 1 73 ? 21.336 9.056 1.032 1.00 82.56 73 ARG A N 1
ATOM 571 C CA . ARG A 1 73 ? 22.688 9.628 1.084 1.00 82.56 73 ARG A CA 1
ATOM 572 C C . ARG A 1 73 ? 23.367 9.417 -0.262 1.00 82.56 73 ARG A C 1
ATOM 574 O O . ARG A 1 73 ? 23.657 8.284 -0.626 1.00 82.56 73 ARG A O 1
ATOM 581 N N . PHE A 1 74 ? 23.641 10.511 -0.963 1.00 83.00 74 PHE A N 1
ATOM 582 C CA . PHE A 1 74 ? 24.464 10.496 -2.166 1.00 83.00 74 PHE A CA 1
ATOM 583 C C . PHE A 1 74 ? 25.939 10.577 -1.763 1.00 83.00 74 PHE A C 1
ATOM 585 O O . PHE A 1 74 ? 26.318 11.448 -0.979 1.00 83.00 74 PHE A O 1
ATOM 592 N N . LEU A 1 75 ? 26.759 9.649 -2.252 1.00 84.62 75 LEU A N 1
ATOM 593 C CA . LEU A 1 75 ? 28.203 9.669 -2.036 1.00 84.62 75 LEU A CA 1
ATOM 594 C C . LEU A 1 75 ? 28.861 10.217 -3.300 1.00 84.62 75 LEU A C 1
ATOM 596 O O . LEU A 1 75 ? 28.725 9.631 -4.370 1.00 84.62 75 LEU A O 1
ATOM 600 N N . ILE A 1 76 ? 29.556 11.343 -3.171 1.00 81.94 76 ILE A N 1
ATOM 601 C CA . ILE A 1 76 ? 30.352 11.926 -4.252 1.00 81.94 76 ILE A CA 1
ATOM 602 C C . ILE A 1 76 ? 31.779 11.408 -4.055 1.00 81.94 76 ILE A C 1
ATOM 604 O O . ILE A 1 76 ? 32.380 11.671 -3.014 1.00 81.94 76 ILE A O 1
ATOM 608 N N . GLY A 1 77 ? 32.286 10.620 -5.004 1.00 76.00 77 GLY A N 1
ATOM 609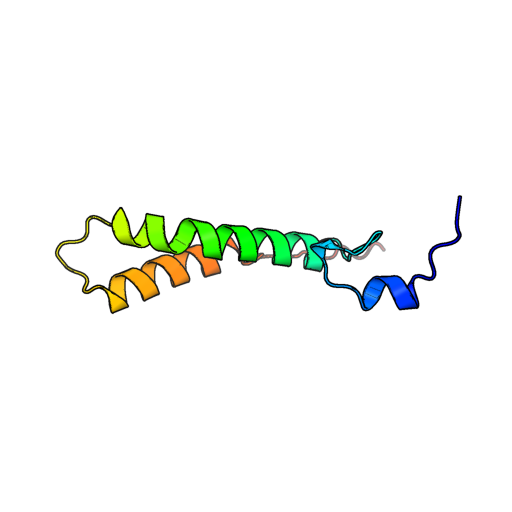 C CA . GLY A 1 77 ? 33.671 10.147 -4.996 1.00 76.00 77 GLY A CA 1
ATOM 610 C C . GLY A 1 77 ? 34.623 11.269 -5.410 1.00 76.00 77 GLY A C 1
ATOM 611 O O . GLY A 1 77 ? 34.420 11.874 -6.461 1.00 76.00 77 GLY A O 1
ATOM 612 N N . THR A 1 78 ? 35.613 11.554 -4.566 1.00 56.59 78 THR A N 1
ATOM 613 C CA . THR A 1 78 ? 36.795 12.375 -4.880 1.00 56.59 78 THR A CA 1
ATOM 614 C C . THR A 1 78 ? 37.887 11.532 -5.508 1.00 56.59 78 THR A C 1
ATOM 616 O O . THR A 1 78 ? 38.083 10.408 -4.985 1.00 56.59 78 THR A O 1
#

pLDDT: mean 85.69, std 9.51, range [48.78, 95.62]

Sequence (78 aa):
MAEVNRVDDRTLPIDEQLDPSFFESVDYFVEKGISVITPKLIDELKSNCLNDAQKQSYVKGILATIKSVNKVRFLIGT